Protein AF-K0IWY8-F1 (afdb_monomer_lite)

Foldseek 3Di:
DDDDDPPPQDADPDPRVPPPDDPVRVVVVVVVCVVVVHDDDDFDDDPVLCDWDCVCCVVPDVPCVVDTGSPDGD

Secondary structure (DSSP, 8-state):
------TT----STTTTSPPPPHHHHHHHHHHHHHTT---------TTTSS-B-GGGGG-STT-TT--BT----

InterPro domains:
  IPR000894 Ribulose bisphosphate carboxylase small subunit, domain [PF00101] (12-74)
  IPR024681 Ribulose bisphosphate carboxylase, small subunit [PR00152] (10-36)
  IPR024681 Ribulose bisphosphate carboxylase, small subunit [PR00152] (38-53)
  IPR024681 Ribulose bisphosphate carboxylase, small subunit [PTHR31262] (1-74)
  IPR036385 Ribulose bisphosphate carboxylase, small subunit superfamily [G3DSA:3.30.190.10] (1-74)
  IPR036385 Ribulose bisphosphate carboxylase, small subunit superfamily [SSF55239] (1-74)

Radius of gyration: 17.09 Å; chains: 1; bounding box: 39×33×46 Å

Sequence (74 aa):
MLVWTPTNNKFFETFSYLPPLSDGEIAKQVEYIVNNGYVPCLEFADSDQAYVSDKSLIRMNNVAPGYYDNRYWT

Organism: Botryococcus braunii (NCBI:txid38881)

pLDDT: mean 97.99, std 1.4, range [89.81, 98.88]

Structure (mmCIF, N/CA/C/O backbone):
data_AF-K0IWY8-F1
#
_entry.id   AF-K0IWY8-F1
#
loop_
_atom_site.group_PDB
_atom_site.id
_atom_site.type_symbol
_atom_site.label_atom_id
_atom_site.label_alt_id
_atom_site.label_comp_id
_atom_site.label_asym_id
_atom_site.label_entity_id
_atom_site.label_seq_id
_atom_site.pdbx_PDB_ins_code
_atom_site.Cartn_x
_atom_site.Cartn_y
_atom_site.Cartn_z
_atom_site.occupancy
_atom_site.B_iso_or_equiv
_atom_site.auth_seq_id
_atom_site.auth_comp_id
_atom_site.auth_asym_id
_atom_site.auth_atom_id
_atom_site.pdbx_PDB_model_num
ATOM 1 N N . MET A 1 1 ? 17.920 22.200 8.665 1.00 89.81 1 MET A N 1
ATOM 2 C CA . MET A 1 1 ? 17.084 21.852 7.496 1.00 89.81 1 MET A CA 1
ATOM 3 C C . MET A 1 1 ? 17.096 20.341 7.377 1.00 89.81 1 MET A C 1
ATOM 5 O O . MET A 1 1 ? 18.173 19.770 7.489 1.00 89.81 1 MET A O 1
ATOM 9 N N . LEU A 1 2 ? 15.936 19.706 7.236 1.00 96.62 2 LEU A N 1
ATOM 10 C CA . LEU A 1 2 ? 15.845 18.269 6.968 1.00 96.62 2 LEU A CA 1
ATOM 11 C C . LEU A 1 2 ? 15.624 18.071 5.466 1.00 96.62 2 LEU A C 1
ATOM 13 O O . LEU A 1 2 ? 14.953 18.891 4.841 1.00 96.62 2 LEU A O 1
ATOM 17 N N . VAL A 1 3 ? 16.201 17.013 4.898 1.00 97.69 3 VAL A N 1
ATOM 18 C CA . VAL A 1 3 ? 16.069 16.658 3.478 1.00 97.69 3 VAL A CA 1
ATOM 19 C C . VAL A 1 3 ? 15.411 15.288 3.392 1.00 97.69 3 VAL A C 1
ATOM 21 O O . VAL A 1 3 ? 15.808 14.363 4.098 1.00 97.69 3 VAL A O 1
ATOM 24 N N . TRP A 1 4 ? 14.396 15.167 2.540 1.00 98.00 4 TRP A N 1
ATOM 25 C CA . TRP A 1 4 ? 13.694 13.909 2.308 1.00 98.00 4 TRP A CA 1
ATOM 26 C C . TRP A 1 4 ? 14.613 12.914 1.587 1.00 98.00 4 TRP A C 1
ATOM 28 O O . TRP A 1 4 ? 15.166 13.237 0.536 1.00 98.00 4 TRP A O 1
ATOM 38 N N . THR A 1 5 ? 14.799 11.715 2.143 1.00 98.06 5 THR A N 1
ATOM 39 C CA . THR A 1 5 ? 15.698 10.715 1.544 1.00 98.06 5 THR A CA 1
ATOM 40 C C . THR A 1 5 ? 15.097 10.131 0.256 1.00 98.06 5 THR A C 1
ATOM 42 O O . THR A 1 5 ? 13.933 9.727 0.268 1.00 98.06 5 THR A O 1
ATOM 45 N N . PRO A 1 6 ? 15.853 10.051 -0.855 1.00 98.25 6 PRO A N 1
ATOM 46 C CA . PRO A 1 6 ? 15.402 9.378 -2.075 1.00 98.25 6 PRO A CA 1
ATOM 47 C C . PRO A 1 6 ? 15.686 7.865 -2.067 1.00 98.25 6 PRO A C 1
ATOM 49 O O . PRO A 1 6 ? 15.142 7.125 -2.882 1.00 98.25 6 PRO A O 1
ATOM 52 N N . THR A 1 7 ? 16.552 7.391 -1.169 1.00 98.38 7 THR A N 1
ATOM 53 C CA . THR A 1 7 ? 17.011 5.997 -1.134 1.00 98.38 7 THR A CA 1
ATOM 54 C C . THR A 1 7 ? 16.096 5.156 -0.252 1.00 98.38 7 THR A C 1
ATOM 56 O O . THR A 1 7 ? 15.842 5.535 0.890 1.00 98.38 7 THR A O 1
ATOM 59 N N . ASN A 1 8 ? 15.649 4.000 -0.762 1.00 97.81 8 ASN A N 1
ATOM 60 C CA . ASN A 1 8 ? 14.805 3.030 -0.046 1.00 97.81 8 ASN A CA 1
ATOM 61 C C . ASN A 1 8 ? 13.538 3.645 0.570 1.00 97.81 8 ASN A C 1
ATOM 63 O O . ASN A 1 8 ? 13.144 3.296 1.677 1.00 97.81 8 ASN A O 1
ATOM 67 N N . ASN A 1 9 ? 12.910 4.568 -0.158 1.00 97.88 9 ASN A N 1
ATOM 68 C CA . ASN A 1 9 ? 11.778 5.355 0.323 1.00 97.88 9 ASN A CA 1
ATOM 69 C C . ASN A 1 9 ? 10.594 5.288 -0.654 1.00 97.88 9 ASN A C 1
ATOM 71 O O . ASN A 1 9 ? 10.078 6.306 -1.114 1.00 97.88 9 ASN A O 1
ATOM 75 N N . LYS A 1 10 ? 10.254 4.062 -1.068 1.00 98.12 10 LYS A N 1
ATOM 76 C CA . LYS A 1 10 ? 9.091 3.788 -1.918 1.00 98.12 10 LYS A CA 1
ATOM 77 C C . LYS A 1 10 ? 7.812 3.838 -1.081 1.00 98.12 10 LYS A C 1
ATOM 79 O O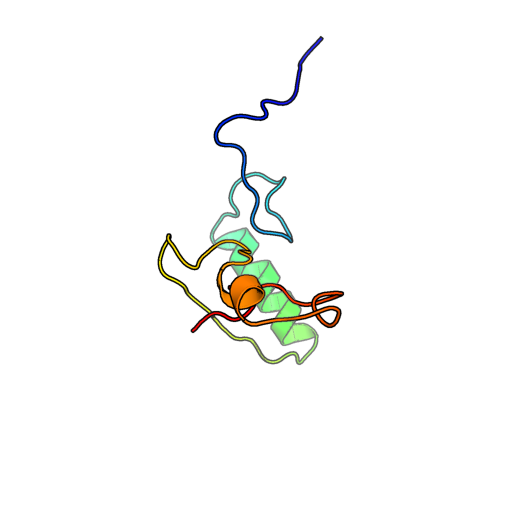 . LYS A 1 10 ? 7.831 3.538 0.108 1.00 98.12 10 LYS A O 1
ATOM 84 N N . PHE A 1 11 ? 6.707 4.154 -1.741 1.00 98.25 11 PHE A N 1
ATOM 85 C CA . PHE A 1 11 ? 5.392 4.323 -1.131 1.00 98.25 11 PHE A CA 1
ATOM 86 C C . PHE A 1 11 ? 4.372 3.342 -1.714 1.00 98.25 11 PHE A C 1
ATOM 88 O O . PHE A 1 11 ? 4.593 2.791 -2.793 1.00 98.25 11 PHE A O 1
ATOM 95 N N . PHE A 1 12 ? 3.263 3.160 -0.993 1.00 98.50 12 PHE A N 1
ATOM 96 C CA . PHE A 1 12 ? 2.119 2.318 -1.359 1.00 98.50 12 PHE A CA 1
ATOM 97 C C . PHE A 1 12 ? 0.821 3.129 -1.263 1.00 98.50 12 PHE A C 1
ATOM 99 O O . PHE A 1 12 ? -0.058 2.836 -0.459 1.00 98.50 12 PHE A O 1
ATOM 106 N N . GLU A 1 13 ? 0.731 4.180 -2.077 1.00 98.62 13 GLU A N 1
ATOM 107 C CA . GLU A 1 13 ? -0.474 4.998 -2.252 1.00 98.62 13 GLU A CA 1
ATOM 108 C C . GLU A 1 13 ? -1.100 5.508 -0.933 1.00 98.62 13 GLU A C 1
ATOM 110 O O . GLU A 1 13 ? -0.437 6.120 -0.091 1.00 98.62 13 GLU A O 1
ATOM 115 N N . THR A 1 14 ? -2.414 5.342 -0.773 1.00 98.75 14 THR A N 1
ATOM 116 C CA . THR A 1 14 ? -3.192 5.957 0.304 1.00 98.75 14 THR A CA 1
ATOM 117 C C . THR A 1 14 ? -2.684 5.495 1.675 1.00 98.75 14 THR A C 1
ATOM 119 O O . THR A 1 14 ? -2.534 4.306 1.927 1.00 98.75 14 THR A O 1
ATOM 122 N N . PHE A 1 15 ? -2.452 6.460 2.572 1.00 98.62 15 PHE A N 1
ATOM 123 C CA . PHE A 1 15 ? -1.910 6.300 3.934 1.00 98.62 15 PHE A CA 1
ATOM 124 C C . PHE A 1 15 ? -0.406 6.007 4.064 1.00 98.62 15 PHE A C 1
ATOM 126 O O . PHE A 1 15 ? 0.103 6.086 5.179 1.00 98.62 15 PHE A O 1
ATOM 133 N N . SER A 1 16 ? 0.358 5.803 2.985 1.00 98.56 16 SER A N 1
ATOM 134 C CA . SER A 1 16 ? 1.787 5.441 3.090 1.00 98.56 16 SER A CA 1
ATOM 135 C C . SER A 1 16 ? 2.717 6.534 3.645 1.00 98.56 16 SER A C 1
ATOM 137 O O . SER A 1 16 ? 3.904 6.291 3.843 1.00 98.56 16 SER A O 1
ATOM 139 N N . TYR A 1 17 ? 2.209 7.751 3.845 1.00 98.31 17 TYR A N 1
ATOM 140 C CA . TYR A 1 17 ? 2.934 8.865 4.474 1.00 98.31 17 TYR A CA 1
ATOM 141 C C . 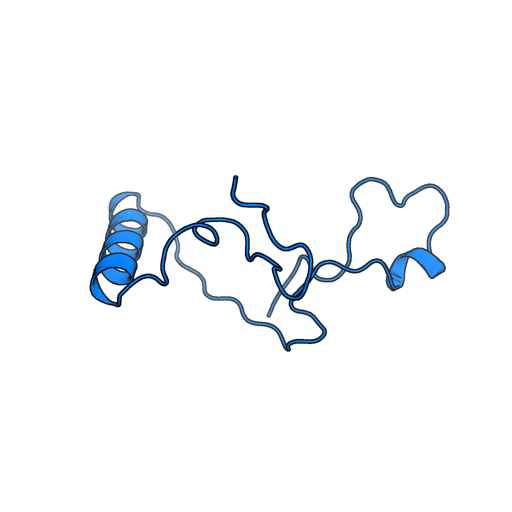TYR A 1 17 ? 2.669 8.984 5.981 1.00 98.31 17 TYR A C 1
ATOM 143 O O . TYR A 1 17 ? 3.306 9.794 6.657 1.00 98.31 17 TYR A O 1
ATOM 151 N N . LEU A 1 18 ? 1.710 8.220 6.504 1.00 98.69 18 LEU A N 1
ATOM 152 C CA . LEU A 1 18 ? 1.392 8.162 7.925 1.00 98.69 18 LEU A CA 1
ATOM 153 C C . LEU A 1 18 ? 2.263 7.095 8.612 1.00 98.69 18 LEU A C 1
ATOM 155 O O . LEU A 1 18 ? 2.863 6.254 7.937 1.00 98.69 18 LEU A O 1
ATOM 159 N N . PRO A 1 19 ? 2.340 7.089 9.954 1.00 98.69 19 PRO A N 1
ATOM 160 C CA . PRO A 1 19 ? 2.825 5.921 10.679 1.00 98.69 19 PRO A CA 1
ATOM 161 C C . PRO A 1 19 ? 2.039 4.654 10.285 1.00 98.69 19 PRO A C 1
ATOM 163 O O . PRO A 1 19 ? 0.876 4.768 9.889 1.00 98.69 19 PRO A O 1
ATOM 166 N N . PRO A 1 20 ? 2.632 3.450 10.415 1.00 98.62 20 PRO A N 1
ATOM 167 C CA . PRO A 1 20 ? 1.905 2.202 10.204 1.00 98.62 20 PRO A CA 1
ATOM 168 C C . PRO A 1 20 ? 0.625 2.169 11.039 1.00 98.62 20 PRO A C 1
ATOM 170 O O . PRO A 1 20 ? 0.671 2.411 12.246 1.00 98.62 20 PRO A O 1
ATOM 173 N N . LEU A 1 21 ? -0.501 1.880 10.385 1.00 98.69 21 LEU A N 1
ATOM 174 C CA . LEU A 1 21 ? -1.795 1.826 11.053 1.00 98.69 21 LEU A CA 1
ATOM 175 C C . LEU A 1 21 ? -1.804 0.694 12.0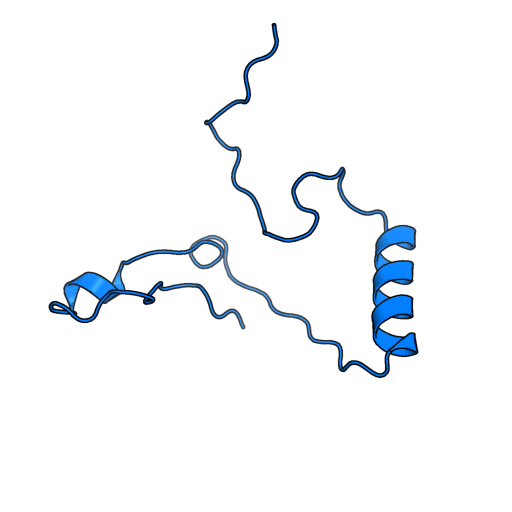81 1.00 98.69 21 LEU A C 1
ATOM 17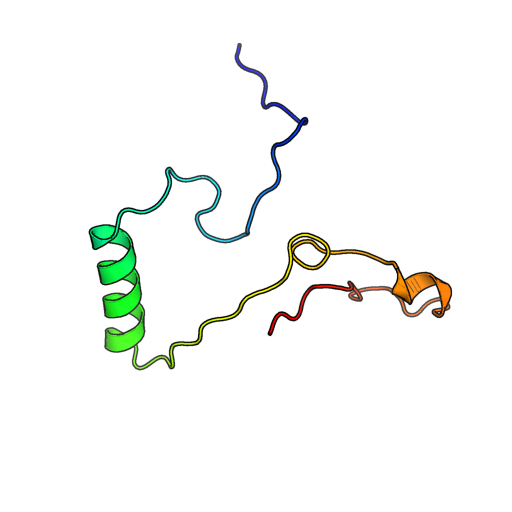7 O O . LEU A 1 21 ? -1.410 -0.435 11.790 1.00 98.69 21 LEU A O 1
ATOM 181 N N . SER A 1 22 ? -2.291 0.999 13.274 1.00 98.75 22 SER A N 1
ATOM 182 C CA . SER A 1 22 ? -2.610 -0.006 14.283 1.00 98.75 22 SER A CA 1
ATOM 183 C C . SER A 1 22 ? -3.852 -0.815 13.896 1.00 98.75 22 SER A C 1
ATOM 185 O O . SER A 1 22 ? -4.702 -0.344 13.137 1.00 98.75 22 SER A O 1
ATOM 187 N N . ASP A 1 23 ? -4.026 -1.994 14.496 1.00 98.81 23 ASP A N 1
ATOM 188 C CA . ASP A 1 23 ? -5.222 -2.829 14.293 1.00 98.81 23 ASP A CA 1
ATOM 189 C C . ASP A 1 23 ? -6.528 -2.059 14.558 1.00 98.81 23 ASP A C 1
ATOM 191 O O . ASP A 1 23 ? -7.516 -2.224 13.845 1.00 98.81 23 ASP A O 1
ATOM 195 N N . GLY A 1 24 ? -6.530 -1.165 15.555 1.00 98.75 24 GLY A N 1
ATOM 196 C CA . GLY A 1 24 ? -7.683 -0.323 15.876 1.00 98.75 24 GLY A CA 1
ATOM 197 C C . GLY A 1 24 ? -7.972 0.754 14.825 1.00 98.75 24 GLY A C 1
ATOM 198 O O . GLY A 1 24 ? -9.132 1.099 14.605 1.00 98.75 24 GLY A O 1
ATOM 199 N N . GLU A 1 25 ? -6.948 1.286 14.158 1.00 98.81 25 GLU A N 1
ATOM 200 C CA . GLU A 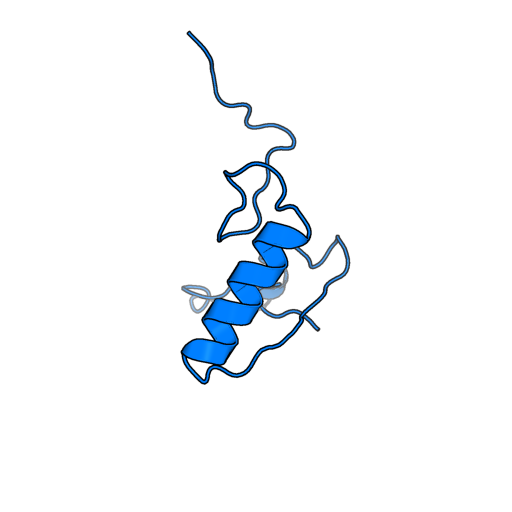1 25 ? -7.121 2.219 13.038 1.00 98.81 25 GLU A CA 1
ATOM 201 C C . GLU A 1 25 ? -7.601 1.485 11.784 1.00 98.81 25 GLU A C 1
ATOM 203 O O . GLU A 1 25 ? -8.545 1.943 11.145 1.00 98.81 25 GLU A O 1
ATOM 208 N N . ILE A 1 26 ? -7.047 0.306 11.486 1.00 98.88 26 ILE A N 1
ATOM 209 C CA . ILE A 1 26 ? -7.520 -0.556 10.391 1.00 98.88 26 ILE A CA 1
ATOM 210 C C . ILE A 1 26 ? -8.992 -0.935 10.608 1.00 98.88 26 ILE A C 1
ATOM 212 O O . ILE A 1 26 ? -9.796 -0.824 9.682 1.00 98.88 26 ILE A O 1
ATOM 216 N N . ALA A 1 27 ? -9.384 -1.299 11.834 1.00 98.81 27 ALA A N 1
ATOM 217 C CA . ALA A 1 27 ? -10.773 -1.617 12.168 1.00 98.81 27 ALA A CA 1
ATOM 218 C C . ALA A 1 27 ? -11.736 -0.450 11.883 1.00 98.81 27 ALA A C 1
ATOM 220 O O . ALA A 1 27 ? -12.821 -0.674 11.348 1.00 98.81 27 ALA A O 1
ATOM 221 N N . LYS A 1 28 ? -11.330 0.798 12.154 1.00 98.81 28 LYS A N 1
ATOM 222 C CA . LYS A 1 28 ? -12.124 1.993 11.807 1.00 98.81 28 LYS A CA 1
ATOM 223 C C . LYS A 1 28 ? -12.253 2.191 10.297 1.00 98.81 28 LYS A C 1
ATOM 225 O O . LYS A 1 28 ? -13.305 2.618 9.828 1.00 98.81 28 LYS A O 1
ATOM 230 N N . GLN A 1 29 ? -11.220 1.857 9.521 1.00 98.88 29 GLN A N 1
ATOM 231 C CA . GLN A 1 29 ? -11.312 1.888 8.058 1.00 98.88 29 GLN A CA 1
ATOM 232 C C . GLN A 1 29 ? -12.291 0.828 7.533 1.00 98.88 29 GLN A C 1
ATOM 234 O O . GLN A 1 29 ? -13.071 1.115 6.626 1.00 98.88 29 GLN A O 1
ATOM 239 N N . VAL A 1 30 ? -12.310 -0.369 8.130 1.00 98.81 30 VAL A N 1
ATOM 240 C CA . VAL A 1 30 ? -13.300 -1.411 7.806 1.00 98.81 30 VAL A CA 1
ATOM 241 C C . VAL A 1 30 ? -14.714 -0.959 8.179 1.00 98.81 30 VAL A C 1
ATOM 243 O O . VAL A 1 30 ? -15.628 -1.089 7.367 1.00 98.81 30 VAL A O 1
ATOM 246 N N . GLU A 1 31 ? -14.899 -0.365 9.360 1.00 98.81 31 GLU A N 1
ATOM 247 C CA . GLU A 1 31 ? -16.181 0.219 9.777 1.00 98.81 31 GLU A CA 1
ATOM 248 C C . GLU A 1 31 ? -16.658 1.291 8.786 1.00 98.81 31 GLU A C 1
ATOM 250 O O . GLU A 1 31 ? -17.821 1.290 8.387 1.00 98.81 31 GLU A O 1
ATOM 255 N N . TYR A 1 32 ? -15.760 2.164 8.322 1.00 98.88 32 TYR A N 1
ATOM 256 C CA . TYR A 1 32 ? -16.078 3.161 7.301 1.00 98.88 32 TYR A CA 1
ATOM 257 C C . TYR A 1 32 ? -16.571 2.522 5.994 1.00 98.88 32 TYR A C 1
ATOM 259 O O . TYR A 1 32 ? -17.578 2.969 5.443 1.00 98.88 32 TYR A O 1
ATOM 267 N N . ILE A 1 33 ? -15.908 1.467 5.509 1.00 98.88 33 ILE A N 1
ATOM 268 C CA . ILE A 1 33 ? -16.324 0.727 4.304 1.00 98.88 33 ILE A CA 1
ATOM 269 C C . ILE A 1 33 ? -17.741 0.163 4.489 1.00 98.88 33 ILE A C 1
ATOM 271 O O . ILE A 1 33 ? -18.608 0.384 3.642 1.00 98.88 33 ILE A O 1
ATOM 275 N N . VAL A 1 34 ? -17.995 -0.507 5.618 1.00 98.62 34 VAL A N 1
ATOM 276 C CA . VAL A 1 34 ? -19.291 -1.134 5.927 1.00 98.62 34 VAL A CA 1
ATOM 277 C C . VAL A 1 34 ? -20.405 -0.096 6.071 1.00 98.62 34 VAL A C 1
ATOM 279 O O . VAL A 1 34 ? -21.478 -0.272 5.496 1.00 98.62 34 VAL A O 1
ATOM 282 N N . ASN A 1 35 ? -20.155 1.014 6.768 1.00 98.75 35 ASN A N 1
ATOM 283 C CA . ASN A 1 35 ? -21.147 2.074 6.981 1.00 98.75 35 ASN A CA 1
ATOM 284 C C . ASN A 1 35 ? -21.562 2.778 5.681 1.00 98.75 35 ASN A C 1
ATOM 286 O O . ASN A 1 35 ? -22.675 3.291 5.593 1.00 98.75 35 ASN A O 1
ATOM 290 N N . ASN A 1 36 ? -20.693 2.782 4.667 1.00 98.75 36 ASN A N 1
ATOM 291 C CA . ASN A 1 36 ? -21.019 3.292 3.334 1.00 98.75 36 ASN A CA 1
ATOM 292 C C . ASN A 1 36 ? -21.644 2.229 2.410 1.00 98.75 36 ASN A C 1
ATOM 294 O O . ASN A 1 36 ? -21.996 2.542 1.274 1.00 98.75 36 ASN A O 1
ATOM 298 N N . GLY A 1 37 ? -21.783 0.978 2.861 1.00 98.44 37 GLY A N 1
ATOM 299 C CA . GLY A 1 37 ? -22.293 -0.121 2.037 1.00 98.44 37 GLY A CA 1
ATOM 300 C C . GLY A 1 37 ? -21.348 -0.529 0.902 1.00 98.44 37 GLY A C 1
ATOM 301 O O . GLY A 1 37 ? -21.799 -1.074 -0.105 1.00 98.44 37 GLY A O 1
ATOM 302 N N . TYR A 1 38 ? -20.049 -0.247 1.033 1.00 98.81 38 TYR A N 1
ATOM 303 C CA . TYR A 1 38 ? -19.044 -0.641 0.048 1.00 98.81 38 TYR A CA 1
ATOM 304 C C . TYR A 1 38 ? -18.645 -2.112 0.213 1.00 98.81 38 TYR A C 1
ATOM 306 O O . TYR A 1 38 ? -18.749 -2.688 1.295 1.00 98.81 38 TYR A O 1
ATOM 314 N N . VAL A 1 39 ? -18.169 -2.720 -0.877 1.00 98.69 39 VAL A N 1
ATOM 315 C CA . VAL A 1 39 ? -17.732 -4.122 -0.894 1.00 98.69 39 VAL A CA 1
ATOM 316 C C . VAL A 1 39 ? -16.224 -4.179 -0.630 1.00 98.69 39 VAL A C 1
ATOM 318 O O . VAL A 1 39 ? -15.459 -3.668 -1.449 1.00 98.69 39 VAL A O 1
ATOM 321 N N . PRO A 1 40 ? -15.773 -4.767 0.491 1.00 98.62 40 PRO A N 1
ATOM 322 C CA . PRO A 1 40 ? -14.350 -4.912 0.767 1.00 98.62 40 PRO A CA 1
ATOM 323 C C . PRO A 1 40 ? -13.716 -5.985 -0.128 1.00 98.62 40 PRO A C 1
ATOM 325 O O . PRO A 1 40 ? -14.344 -6.995 -0.444 1.00 98.62 40 PRO A O 1
ATOM 328 N N . CYS A 1 41 ? -12.446 -5.787 -0.476 1.00 98.75 41 CYS A N 1
ATOM 329 C CA . CYS A 1 41 ? -11.603 -6.770 -1.151 1.00 98.75 41 CYS A CA 1
ATOM 330 C C . CYS A 1 41 ? -10.185 -6.702 -0.570 1.00 98.75 41 CYS A C 1
ATOM 332 O O . CYS A 1 41 ? -9.778 -5.663 -0.045 1.00 98.75 41 CYS A O 1
ATOM 334 N N . LEU A 1 42 ? -9.454 -7.809 -0.657 1.00 98.69 42 LEU A N 1
ATOM 335 C CA . LEU A 1 42 ? -8.028 -7.876 -0.361 1.00 98.69 42 LEU A CA 1
ATOM 336 C C . LEU A 1 42 ? -7.299 -8.284 -1.634 1.00 98.69 42 LEU A C 1
ATOM 338 O O . LEU A 1 42 ? -7.794 -9.133 -2.368 1.00 98.69 42 LEU A O 1
ATOM 342 N N . GLU A 1 43 ? -6.126 -7.700 -1.842 1.00 98.81 43 GLU A N 1
ATOM 343 C CA . GLU A 1 43 ? -5.232 -8.016 -2.951 1.00 98.81 43 GLU A CA 1
ATOM 344 C C . GLU A 1 43 ? -3.808 -8.194 -2.409 1.00 98.81 43 GLU A C 1
ATOM 346 O O . GLU A 1 43 ? -3.432 -7.584 -1.400 1.00 98.81 43 GLU A O 1
ATOM 351 N N . PHE A 1 44 ? -3.007 -9.024 -3.068 1.00 98.69 44 PHE A N 1
ATOM 352 C CA . PHE A 1 44 ? -1.612 -9.278 -2.720 1.00 98.69 44 PHE A CA 1
ATOM 353 C C . PHE A 1 44 ? -0.744 -9.498 -3.966 1.00 98.69 44 PHE A C 1
ATOM 355 O O . PHE A 1 44 ? -1.212 -9.903 -5.029 1.00 98.69 44 PHE A O 1
ATOM 362 N N . ALA A 1 45 ? 0.556 -9.237 -3.835 1.00 98.50 45 ALA A N 1
ATOM 363 C CA . ALA A 1 45 ? 1.539 -9.479 -4.884 1.00 98.50 45 ALA A CA 1
ATOM 364 C C . ALA A 1 45 ? 2.900 -9.835 -4.284 1.00 98.50 45 ALA A C 1
ATOM 366 O O . ALA A 1 45 ? 3.258 -9.368 -3.198 1.00 98.50 45 ALA A O 1
ATOM 367 N N . ASP A 1 46 ? 3.679 -10.626 -5.020 1.00 98.38 46 ASP A N 1
ATOM 368 C CA . ASP A 1 46 ? 5.082 -10.850 -4.695 1.00 98.38 46 ASP A CA 1
ATOM 369 C C . ASP A 1 46 ? 5.885 -9.547 -4.838 1.00 98.38 46 ASP A C 1
ATOM 371 O O . ASP A 1 46 ? 5.527 -8.619 -5.569 1.00 98.38 46 ASP A O 1
ATOM 375 N N . SER A 1 47 ? 7.008 -9.460 -4.125 1.00 97.44 47 SER A N 1
ATOM 376 C CA . SER A 1 47 ? 7.803 -8.222 -4.051 1.00 97.44 47 SER A CA 1
ATOM 377 C C . SER A 1 47 ? 8.318 -7.700 -5.403 1.00 97.44 47 SER A C 1
ATOM 379 O O . SER A 1 47 ? 8.529 -6.496 -5.550 1.00 97.44 47 SER A O 1
ATOM 381 N N . ASP A 1 48 ? 8.493 -8.566 -6.404 1.00 97.56 48 ASP A N 1
ATOM 382 C CA . ASP A 1 48 ? 8.902 -8.197 -7.765 1.00 97.56 48 ASP A CA 1
ATOM 383 C C . ASP A 1 48 ? 7.738 -7.697 -8.645 1.00 97.56 48 ASP A C 1
ATOM 385 O O . ASP A 1 48 ? 7.972 -7.141 -9.725 1.00 97.56 48 ASP A O 1
ATOM 389 N N . GLN A 1 49 ? 6.502 -7.835 -8.161 1.00 98.19 49 GLN A N 1
ATOM 390 C CA . GLN A 1 49 ? 5.258 -7.376 -8.786 1.00 98.19 49 GLN A CA 1
ATOM 391 C C . GLN A 1 49 ? 4.553 -6.264 -7.989 1.00 98.19 49 GLN A C 1
ATOM 393 O O . GLN A 1 49 ? 3.571 -5.701 -8.458 1.00 98.19 49 GLN A O 1
ATOM 398 N N . ALA A 1 50 ? 5.067 -5.888 -6.816 1.00 98.25 50 ALA A N 1
ATOM 399 C CA . ALA A 1 50 ? 4.430 -4.910 -5.930 1.00 98.25 50 ALA A CA 1
ATOM 400 C C . ALA A 1 50 ? 4.503 -3.447 -6.422 1.00 98.25 50 ALA A C 1
ATOM 402 O O . ALA A 1 50 ? 3.765 -2.591 -5.944 1.00 98.25 50 ALA A O 1
ATOM 403 N N . TYR A 1 51 ? 5.395 -3.123 -7.361 1.00 98.56 51 TYR A N 1
ATOM 404 C CA . TYR A 1 51 ? 5.537 -1.765 -7.893 1.00 98.56 51 TYR A CA 1
ATOM 405 C C . TYR A 1 51 ? 5.323 -1.738 -9.396 1.00 98.56 51 TYR A C 1
ATOM 407 O O . TYR A 1 51 ? 5.742 -2.661 -10.100 1.00 98.56 51 TYR A O 1
ATOM 415 N N . VAL A 1 52 ? 4.766 -0.625 -9.877 1.00 98.25 52 VAL A N 1
ATOM 416 C CA . VAL A 1 52 ? 4.684 -0.284 -11.301 1.00 98.25 52 VAL A CA 1
ATOM 417 C C . VAL A 1 52 ? 5.999 -0.590 -12.020 1.00 98.25 52 VAL A C 1
ATOM 419 O O . VAL A 1 52 ? 7.082 -0.206 -11.568 1.00 98.25 52 VAL A O 1
ATOM 422 N N . SER A 1 53 ? 5.884 -1.267 -13.161 1.00 98.19 53 SER A N 1
ATOM 423 C CA . SER A 1 53 ? 6.984 -1.464 -14.102 1.00 98.19 53 SER A CA 1
ATOM 424 C C . SER A 1 53 ? 6.528 -1.238 -15.545 1.00 98.19 53 SER A C 1
ATOM 426 O O . SER A 1 53 ? 5.370 -0.908 -15.809 1.00 98.19 53 SER A O 1
ATOM 428 N N . ASP A 1 54 ? 7.464 -1.357 -16.476 1.00 97.69 54 ASP A N 1
ATOM 429 C CA . ASP A 1 54 ? 7.302 -1.067 -17.899 1.00 97.69 54 ASP A CA 1
ATOM 430 C C . ASP A 1 54 ? 7.829 -2.203 -18.795 1.00 97.69 54 ASP A C 1
ATOM 432 O O . ASP A 1 54 ? 8.045 -2.020 -19.994 1.00 97.69 54 ASP A O 1
ATOM 436 N N . LYS A 1 55 ? 8.029 -3.400 -18.229 1.00 97.69 55 LYS A N 1
ATOM 437 C CA . LYS A 1 55 ? 8.625 -4.555 -18.919 1.00 97.69 55 LYS A CA 1
ATOM 438 C C . LYS A 1 55 ? 7.885 -4.918 -20.208 1.00 97.69 55 LYS A C 1
ATOM 440 O O . LYS A 1 55 ? 8.523 -5.292 -21.192 1.00 97.69 55 LYS A O 1
ATOM 445 N N . SER A 1 56 ? 6.562 -4.798 -20.236 1.00 98.00 56 SER A N 1
ATOM 446 C CA . SER A 1 56 ? 5.741 -5.120 -21.406 1.00 98.00 56 SER A CA 1
ATOM 447 C C . SER A 1 56 ? 5.833 -4.070 -22.514 1.00 98.00 56 SER A C 1
ATOM 449 O O . SER A 1 56 ? 5.515 -4.387 -23.664 1.00 98.00 56 SER A O 1
ATOM 451 N N . LEU A 1 57 ? 6.324 -2.855 -22.224 1.00 96.75 57 LEU A N 1
ATOM 452 C CA . LEU A 1 57 ? 6.461 -1.787 -23.223 1.00 96.75 57 LEU A CA 1
ATOM 453 C C . LEU A 1 57 ? 7.406 -2.165 -24.365 1.00 96.75 57 LEU A C 1
ATOM 455 O O . LEU A 1 57 ? 7.235 -1.668 -25.472 1.00 96.75 57 LEU A O 1
ATOM 459 N N . ILE A 1 58 ? 8.338 -3.102 -24.151 1.00 97.62 58 ILE A N 1
ATOM 460 C CA . ILE A 1 58 ? 9.211 -3.633 -25.213 1.00 97.62 58 ILE A CA 1
ATOM 461 C C . ILE A 1 58 ? 8.424 -4.225 -26.396 1.00 97.62 58 ILE A C 1
ATOM 463 O O . ILE A 1 58 ? 8.949 -4.356 -27.500 1.00 97.62 58 ILE A O 1
ATOM 467 N N . ARG A 1 59 ? 7.158 -4.597 -26.178 1.00 97.62 59 ARG A N 1
ATOM 468 C CA . ARG A 1 59 ? 6.259 -5.150 -27.200 1.00 97.62 59 ARG A CA 1
ATOM 469 C C . ARG A 1 59 ? 5.301 -4.110 -27.785 1.00 97.62 59 ARG A C 1
ATOM 471 O O . ARG A 1 59 ? 4.450 -4.472 -28.596 1.00 97.62 59 ARG A O 1
ATOM 478 N N . MET A 1 60 ? 5.390 -2.855 -27.354 1.00 95.88 60 MET A N 1
ATOM 479 C CA . MET A 1 60 ? 4.450 -1.791 -27.697 1.00 95.88 60 MET A CA 1
ATOM 480 C C . MET A 1 60 ? 5.118 -0.735 -28.585 1.00 95.88 60 MET A C 1
ATOM 482 O O . MET A 1 60 ? 6.280 -0.389 -28.405 1.00 95.88 60 MET A O 1
ATOM 486 N N . ASN A 1 61 ? 4.353 -0.202 -29.542 1.00 92.94 61 ASN A N 1
ATOM 487 C CA . ASN A 1 61 ? 4.731 0.990 -30.310 1.00 92.94 61 ASN A CA 1
ATOM 488 C C . ASN A 1 61 ? 4.223 2.255 -29.577 1.00 92.94 61 ASN A C 1
ATOM 490 O O . ASN A 1 61 ? 4.178 2.292 -28.349 1.00 92.94 61 ASN A O 1
ATOM 494 N N . ASN A 1 62 ? 3.763 3.280 -30.302 1.00 93.94 62 ASN A N 1
ATOM 495 C CA . ASN A 1 62 ? 3.257 4.548 -29.748 1.00 93.94 62 ASN A CA 1
ATOM 496 C C . ASN A 1 62 ? 1.854 4.433 -29.109 1.00 93.94 62 ASN A C 1
ATOM 498 O O . ASN A 1 62 ? 0.962 5.228 -29.392 1.00 93.94 62 ASN A O 1
ATOM 502 N N . VAL A 1 63 ? 1.653 3.419 -28.267 1.00 96.69 63 VAL A N 1
ATOM 503 C CA . VAL A 1 63 ? 0.396 3.103 -27.564 1.00 96.69 63 VAL A CA 1
ATOM 504 C C . VAL A 1 63 ? 0.594 2.928 -26.052 1.00 96.69 63 VAL A C 1
ATOM 506 O O . VAL A 1 63 ? -0.315 2.499 -25.354 1.00 96.69 63 VAL A O 1
ATOM 509 N N . ALA A 1 64 ? 1.781 3.259 -25.540 1.00 96.62 64 ALA A N 1
ATOM 510 C CA . ALA A 1 64 ? 2.124 3.179 -24.123 1.00 96.62 64 ALA A CA 1
ATOM 511 C C . ALA A 1 64 ? 1.465 4.223 -23.185 1.00 96.62 64 ALA A C 1
ATOM 513 O O . ALA A 1 64 ? 1.431 3.952 -21.984 1.00 96.62 64 ALA A O 1
ATOM 514 N N . PRO A 1 65 ? 0.962 5.403 -23.623 1.00 97.19 65 PRO A N 1
ATOM 515 C CA . PRO A 1 65 ? 0.362 6.361 -22.690 1.00 97.19 65 PRO A CA 1
ATOM 516 C C . PRO A 1 65 ? -0.765 5.747 -21.842 1.00 97.19 65 PRO A C 1
ATOM 518 O O . PRO A 1 65 ? -1.736 5.218 -22.375 1.00 97.19 65 PRO A O 1
ATOM 521 N N . GLY A 1 66 ? -0.628 5.819 -20.513 1.00 96.69 66 GLY A N 1
ATOM 522 C CA . GLY A 1 66 ? -1.572 5.223 -19.557 1.00 96.69 66 GLY A CA 1
ATOM 523 C C . GLY A 1 66 ? -1.375 3.722 -19.297 1.00 96.69 66 GLY A C 1
ATOM 524 O O . GLY A 1 66 ? -2.133 3.137 -18.516 1.00 96.69 66 GLY A O 1
ATOM 525 N N . TYR A 1 67 ? -0.373 3.090 -19.915 1.00 97.81 67 TYR A N 1
ATOM 526 C CA . TYR A 1 67 ? 0.012 1.709 -19.647 1.00 97.81 67 TYR A CA 1
ATOM 527 C C . TYR A 1 67 ? 1.129 1.629 -18.607 1.00 97.81 67 TYR A C 1
ATOM 529 O O . TYR A 1 67 ? 2.169 2.265 -18.744 1.00 97.81 67 TYR A O 1
ATOM 537 N N . TYR A 1 68 ? 0.919 0.767 -17.616 1.00 98.38 68 TYR A N 1
ATOM 538 C CA . TYR A 1 68 ? 1.905 0.379 -16.616 1.00 98.38 68 TYR A CA 1
ATOM 539 C C . TYR A 1 68 ? 1.662 -1.088 -16.251 1.00 98.38 68 TYR A C 1
ATOM 541 O O . TYR A 1 68 ? 0.509 -1.478 -16.014 1.00 98.38 68 TYR A O 1
ATOM 549 N N . ASP A 1 69 ? 2.715 -1.899 -16.219 1.00 98.50 69 ASP A N 1
ATOM 550 C CA . ASP A 1 69 ? 2.654 -3.237 -15.629 1.00 98.50 69 ASP A CA 1
ATOM 551 C C . ASP A 1 69 ? 2.470 -3.119 -14.111 1.00 98.50 69 ASP A C 1
ATOM 553 O O . ASP A 1 69 ? 2.732 -2.064 -13.526 1.00 98.50 69 ASP A O 1
ATOM 557 N N . ASN A 1 70 ? 2.054 -4.212 -13.467 1.00 98.56 70 ASN A N 1
ATOM 558 C CA . ASN A 1 70 ? 1.976 -4.332 -12.005 1.00 98.56 70 ASN A CA 1
ATOM 559 C C . ASN A 1 70 ? 0.982 -3.380 -11.310 1.00 98.56 70 ASN A C 1
ATOM 561 O O . ASN A 1 70 ? 1.081 -3.140 -10.111 1.00 98.56 70 ASN A O 1
ATOM 565 N N . ARG A 1 71 ? 0.005 -2.842 -12.053 1.00 98.44 71 ARG A N 1
ATOM 566 C CA . ARG A 1 71 ? -1.163 -2.156 -11.466 1.00 98.44 71 ARG A CA 1
ATOM 567 C C . ARG A 1 71 ? -2.177 -3.125 -10.862 1.00 98.44 71 ARG A C 1
ATOM 569 O O . ARG A 1 71 ? -2.873 -2.754 -9.931 1.00 98.44 71 ARG A O 1
ATOM 576 N N . TYR A 1 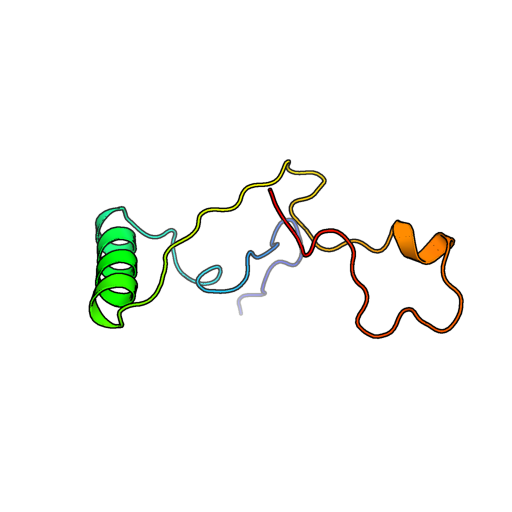72 ? -2.292 -4.317 -11.443 1.00 98.38 72 TYR A N 1
ATOM 577 C CA . TYR A 1 72 ? -3.193 -5.367 -10.979 1.00 98.38 72 TYR A CA 1
ATOM 578 C C . TYR A 1 72 ? -2.432 -6.341 -10.091 1.00 98.38 72 TYR A C 1
ATOM 580 O O . TYR A 1 72 ? -1.339 -6.774 -10.464 1.00 98.38 72 TYR A O 1
ATOM 588 N N . TRP A 1 73 ? -3.027 -6.679 -8.954 1.00 98.62 73 TRP A N 1
ATOM 589 C CA . TRP A 1 73 ? -2.545 -7.675 -7.999 1.00 98.62 73 TRP A CA 1
ATOM 590 C C . TRP A 1 73 ? -3.470 -8.905 -7.998 1.00 98.62 73 TRP A C 1
ATOM 592 O O . TRP A 1 73 ? -4.471 -8.919 -8.720 1.00 98.62 73 TRP A O 1
ATOM 602 N N . THR A 1 74 ? -3.081 -9.960 -7.273 1.00 97.81 74 THR A N 1
ATOM 603 C CA . THR A 1 74 ? -3.887 -11.187 -7.105 1.00 97.81 74 THR A CA 1
ATOM 604 C C . THR A 1 74 ? -4.885 -11.035 -5.970 1.00 97.81 74 THR A C 1
ATOM 606 O O . THR A 1 74 ? -4.510 -10.419 -4.949 1.00 97.81 74 THR A O 1
#